Protein AF-A0A4R9VC24-F1 (afdb_monomer)

Nearest PDB structures (foldseek):
  3ij3-assembly1_A  TM=8.580E-01  e=9.273E-06  Coxiella burnetii

pLDDT: mean 90.78, std 5.06, range [70.12, 96.0]

Radius of gyration: 14.11 Å; Cα contacts (8 Å, |Δi|>4): 140; chains: 1; bounding box: 33×27×43 Å

Secondary structure (DSSP, 8-state):
-GGGT----TT-EEEEE-GGG-EEEEEE--TTT--GGGGGGHHHHSPSEEE--SS--SSHHHHHHHHHHHH----TT---PPP-EEEPPPTT---

Structure (mmCIF, N/CA/C/O backbone):
data_AF-A0A4R9VC24-F1
#
_entry.id   AF-A0A4R9VC24-F1
#
loop_
_atom_site.group_PDB
_atom_site.id
_atom_site.type_symbol
_atom_site.label_atom_id
_atom_site.label_alt_id
_atom_site.label_comp_id
_atom_site.label_asym_id
_atom_site.label_entity_id
_atom_site.label_seq_id
_atom_site.pdbx_PDB_ins_code
_atom_site.Cartn_x
_atom_site.Cartn_y
_atom_site.Cartn_z
_atom_site.occupancy
_atom_site.B_iso_or_equiv
_atom_site.auth_seq_id
_atom_site.auth_comp_id
_atom_site.auth_asym_id
_atom_site.auth_atom_id
_atom_site.pdbx_PDB_model_num
ATOM 1 N N . ALA A 1 1 ? -5.493 5.095 -16.413 1.00 78.19 1 ALA A N 1
ATOM 2 C CA . ALA A 1 1 ? -4.662 6.116 -15.731 1.00 78.19 1 ALA A CA 1
ATOM 3 C C . ALA A 1 1 ? -5.020 7.555 -16.133 1.00 78.19 1 ALA A C 1
ATOM 5 O O . ALA A 1 1 ? -5.545 8.276 -15.294 1.00 78.19 1 ALA A O 1
ATOM 6 N N . ARG A 1 2 ? -4.812 7.978 -17.395 1.00 85.50 2 ARG A N 1
ATOM 7 C CA . ARG A 1 2 ? -4.979 9.388 -17.831 1.00 85.50 2 ARG A CA 1
ATOM 8 C C . ARG A 1 2 ? -6.354 10.009 -17.545 1.00 85.50 2 ARG A C 1
ATOM 10 O O . ARG A 1 2 ? -6.406 11.133 -17.069 1.00 85.50 2 ARG A O 1
ATOM 17 N N . ALA A 1 3 ? -7.444 9.265 -17.756 1.00 90.06 3 ALA A N 1
ATOM 18 C CA . ALA A 1 3 ? -8.808 9.740 -17.485 1.00 90.06 3 ALA A CA 1
ATOM 19 C C . ALA A 1 3 ? -9.064 10.106 -16.006 1.00 90.06 3 ALA A C 1
ATOM 21 O O . ALA A 1 3 ? -9.952 10.898 -15.724 1.00 90.06 3 ALA A O 1
ATOM 22 N N . ASN A 1 4 ? -8.264 9.567 -15.077 1.00 88.75 4 ASN A N 1
ATOM 23 C CA . ASN A 1 4 ? -8.333 9.858 -13.640 1.00 88.75 4 ASN A CA 1
ATOM 24 C C . ASN A 1 4 ? -7.210 10.812 -13.178 1.00 88.75 4 ASN A C 1
ATOM 26 O O . ASN A 1 4 ? -6.934 10.919 -11.982 1.00 88.75 4 ASN A O 1
ATOM 30 N N . GLY A 1 5 ? -6.498 11.452 -14.118 1.00 91.25 5 GLY A N 1
ATOM 31 C CA . GLY A 1 5 ? -5.402 12.378 -13.818 1.00 91.25 5 GLY A CA 1
ATOM 32 C C . GLY A 1 5 ? -4.245 11.742 -13.043 1.00 91.25 5 GLY A C 1
ATOM 33 O O . GLY A 1 5 ? -3.575 12.429 -12.280 1.00 91.25 5 GLY A O 1
ATOM 34 N N . PHE A 1 6 ? -4.049 10.426 -13.157 1.00 93.88 6 PHE A N 1
ATOM 35 C CA . PHE A 1 6 ? -2.976 9.718 -12.459 1.00 93.88 6 PHE A CA 1
ATOM 36 C C . PHE A 1 6 ? -1.676 9.796 -13.260 1.00 93.88 6 PHE A C 1
ATOM 38 O O . PHE A 1 6 ? -1.596 9.237 -14.357 1.00 93.88 6 PHE A O 1
ATOM 45 N N . SER A 1 7 ? -0.688 10.495 -12.701 1.00 92.75 7 SER A N 1
ATOM 46 C CA . SER A 1 7 ? 0.633 10.745 -13.291 1.00 92.75 7 SER A CA 1
ATOM 47 C C . SER A 1 7 ? 1.713 9.761 -12.832 1.00 92.75 7 SER A C 1
ATOM 49 O O . SER A 1 7 ? 2.782 9.736 -13.427 1.00 92.75 7 SER A O 1
ATOM 51 N N . GLY A 1 8 ? 1.443 8.953 -11.800 1.00 91.56 8 GLY A N 1
ATOM 52 C CA . GLY A 1 8 ? 2.467 8.144 -11.129 1.00 91.56 8 GLY A CA 1
ATOM 53 C C . GLY A 1 8 ? 3.210 8.885 -10.013 1.00 91.56 8 GLY A C 1
ATOM 54 O O . GLY A 1 8 ? 4.217 8.374 -9.529 1.00 91.56 8 GLY A O 1
ATOM 55 N N . GLU A 1 9 ? 2.707 10.053 -9.595 1.00 93.19 9 GLU A N 1
ATOM 56 C CA . GLU A 1 9 ? 3.254 10.821 -8.470 1.00 93.19 9 GLU A CA 1
ATOM 57 C C . GLU A 1 9 ? 3.402 9.970 -7.200 1.00 93.19 9 GLU A C 1
ATOM 59 O O . GLU A 1 9 ? 2.526 9.164 -6.867 1.00 93.19 9 GLU A O 1
ATOM 64 N N . ALA A 1 10 ? 4.527 10.149 -6.510 1.00 92.69 10 ALA A N 1
ATOM 65 C CA . ALA A 1 10 ? 4.915 9.329 -5.376 1.00 92.69 10 ALA A CA 1
ATOM 66 C C . ALA A 1 10 ? 3.840 9.287 -4.280 1.00 92.69 10 ALA A C 1
ATOM 68 O O . ALA A 1 10 ? 3.262 10.305 -3.894 1.00 92.69 10 ALA A O 1
ATOM 69 N N . GLY A 1 11 ? 3.544 8.087 -3.782 1.00 91.69 11 GLY A N 1
ATOM 70 C CA . GLY A 1 11 ? 2.614 7.880 -2.672 1.00 91.69 11 GLY A CA 1
ATOM 71 C C . GLY A 1 11 ? 1.136 7.924 -3.062 1.00 91.69 11 GLY A C 1
ATOM 72 O O . GLY A 1 11 ? 0.276 7.549 -2.258 1.00 91.69 11 GLY A O 1
ATOM 73 N N . ARG A 1 12 ? 0.795 8.331 -4.292 1.00 93.88 12 ARG A N 1
ATOM 74 C CA . ARG A 1 12 ? -0.601 8.351 -4.731 1.00 93.88 12 ARG A CA 1
ATOM 75 C C . ARG A 1 12 ? -1.084 6.961 -5.100 1.00 93.88 12 ARG A C 1
ATOM 77 O O . ARG A 1 12 ? -0.431 6.211 -5.816 1.00 93.88 12 ARG A O 1
ATOM 84 N N . THR A 1 13 ? -2.298 6.651 -4.662 1.00 95.00 13 THR A N 1
ATOM 85 C CA . THR A 1 13 ? -3.002 5.413 -5.003 1.00 95.00 13 THR A CA 1
ATOM 86 C C . THR A 1 13 ? -4.225 5.725 -5.859 1.00 95.00 13 THR A C 1
ATOM 88 O O . THR A 1 13 ? -4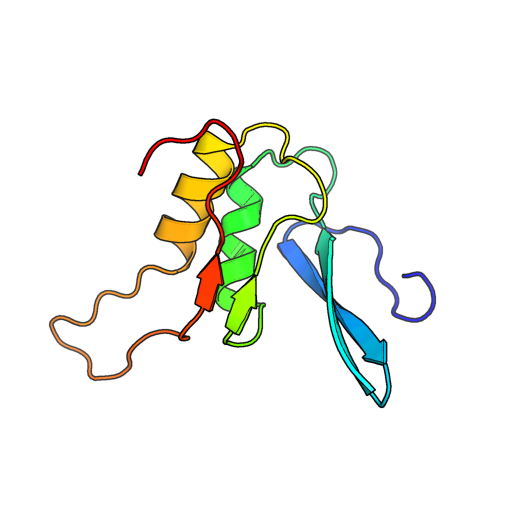.954 6.677 -5.581 1.00 95.00 13 THR A O 1
ATOM 91 N N . LEU A 1 14 ? -4.462 4.923 -6.894 1.00 95.44 14 LEU A N 1
ATOM 92 C CA . LEU A 1 14 ? -5.659 4.975 -7.730 1.00 95.44 14 LEU A CA 1
ATOM 93 C C . LEU A 1 14 ? -6.328 3.600 -7.729 1.00 95.44 14 LEU A C 1
ATOM 95 O O . LEU A 1 14 ? -5.764 2.648 -8.258 1.00 95.44 14 LEU A O 1
ATOM 99 N N . ALA A 1 15 ? -7.542 3.511 -7.187 1.00 93.81 15 ALA A N 1
ATOM 100 C CA . ALA A 1 15 ? -8.356 2.303 -7.275 1.00 93.81 15 ALA A CA 1
ATOM 101 C C . ALA A 1 15 ? -8.722 1.992 -8.737 1.00 93.81 15 ALA A C 1
ATOM 103 O O . ALA A 1 15 ? -9.082 2.887 -9.507 1.00 93.81 15 ALA A O 1
ATOM 104 N N . VAL A 1 16 ? -8.635 0.717 -9.106 1.00 93.25 16 VAL A N 1
ATOM 105 C CA . VAL A 1 16 ? -8.965 0.207 -10.437 1.00 93.25 16 VAL A CA 1
ATOM 106 C C . VAL A 1 16 ? -10.231 -0.644 -10.322 1.00 93.25 16 VAL A C 1
ATOM 108 O O . VAL A 1 16 ? -10.238 -1.605 -9.548 1.00 93.25 16 VAL A O 1
ATOM 111 N N . PRO A 1 17 ? -11.309 -0.312 -11.052 1.00 92.19 17 PRO A N 1
ATOM 112 C CA . PRO A 1 17 ? -12.513 -1.130 -11.052 1.00 92.19 17 PRO A CA 1
ATOM 113 C C . PRO A 1 17 ? -12.249 -2.466 -11.757 1.00 92.19 17 PRO A C 1
ATOM 115 O O . 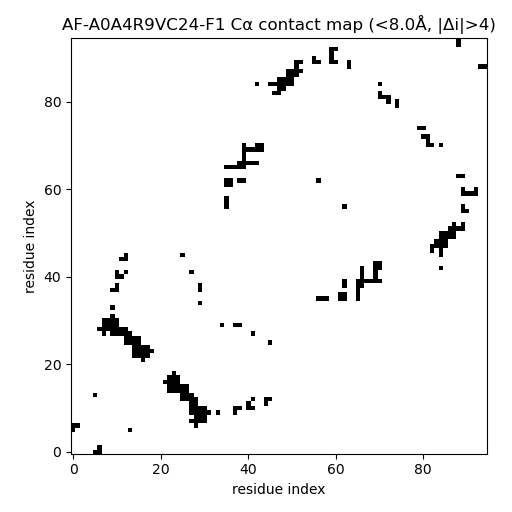PRO A 1 17 ? -11.579 -2.517 -12.788 1.00 92.19 17 PRO A O 1
ATOM 118 N N . GLY A 1 18 ? -12.779 -3.535 -11.180 1.00 91.06 18 GLY A N 1
ATOM 119 C CA . GLY A 1 18 ? -12.871 -4.868 -11.757 1.00 91.06 18 GLY A CA 1
ATOM 120 C C . GLY A 1 18 ? -14.259 -5.122 -12.345 1.00 91.06 18 GLY A C 1
ATOM 121 O O . GLY A 1 18 ? -15.016 -4.194 -12.647 1.00 91.06 18 GLY A O 1
ATOM 122 N N . GLU A 1 19 ? -14.601 -6.397 -12.504 1.00 91.94 19 GLU A N 1
ATOM 123 C CA . GLU A 1 19 ? -15.901 -6.802 -13.038 1.00 91.94 19 GLU A CA 1
ATOM 124 C C . GLU A 1 19 ? -17.057 -6.315 -12.155 1.00 91.94 19 GLU A C 1
ATOM 126 O O . GLU A 1 19 ? -16.957 -6.253 -10.928 1.00 91.94 19 GLU A O 1
ATOM 131 N N . ASN A 1 20 ? -18.174 -5.954 -12.792 1.00 87.06 20 ASN A N 1
ATOM 132 C CA . ASN A 1 20 ? -19.410 -5.527 -12.126 1.00 87.06 20 ASN A CA 1
ATOM 133 C C . ASN A 1 20 ? -19.246 -4.342 -11.150 1.00 87.06 20 ASN A C 1
ATOM 135 O O . ASN A 1 20 ? -20.059 -4.166 -10.245 1.00 87.06 20 ASN A O 1
ATOM 139 N N . GLY A 1 21 ? -18.206 -3.519 -11.326 1.00 84.12 21 GLY A N 1
ATOM 140 C CA . GLY A 1 21 ? -17.934 -2.365 -10.464 1.00 84.12 21 GLY A CA 1
ATOM 141 C C . GLY A 1 21 ? -17.285 -2.714 -9.122 1.00 84.12 21 GLY A C 1
ATOM 142 O O . GLY A 1 21 ? -17.132 -1.827 -8.283 1.00 84.12 21 GLY A O 1
ATOM 143 N N . ALA A 1 22 ? -16.881 -3.972 -8.915 1.00 90.00 22 ALA A N 1
ATOM 144 C CA . ALA A 1 22 ? -16.072 -4.363 -7.767 1.00 90.00 22 ALA A CA 1
ATOM 145 C C . ALA A 1 22 ? -14.668 -3.738 -7.839 1.00 90.00 22 ALA A C 1
ATOM 147 O O . ALA A 1 22 ? -14.237 -3.250 -8.883 1.00 90.00 22 ALA A O 1
ATOM 148 N N . LEU A 1 23 ? -13.924 -3.759 -6.734 1.00 91.69 23 LEU A N 1
ATOM 149 C CA . LEU A 1 23 ? -12.519 -3.356 -6.740 1.00 91.69 23 LEU A CA 1
ATOM 150 C C . LEU A 1 23 ? -11.681 -4.456 -7.405 1.00 91.69 23 LEU A C 1
ATOM 152 O O . LEU A 1 23 ? -11.629 -5.573 -6.905 1.00 91.69 23 LEU A O 1
ATOM 156 N N . GLY A 1 24 ? -11.043 -4.138 -8.531 1.00 93.81 24 GLY A N 1
ATOM 157 C CA . GLY A 1 24 ? -10.175 -5.064 -9.268 1.00 93.81 24 GLY A CA 1
ATOM 158 C C . GLY A 1 24 ? -8.695 -4.928 -8.913 1.00 93.81 24 GLY A C 1
ATOM 159 O O . GLY A 1 24 ? -7.907 -5.820 -9.204 1.00 93.81 24 GLY A O 1
ATOM 160 N N . GLY A 1 25 ? -8.303 -3.813 -8.293 1.00 95.19 25 GLY A N 1
ATOM 161 C CA . GLY A 1 25 ? -6.937 -3.579 -7.840 1.00 95.19 25 GLY A CA 1
ATOM 162 C C . GLY A 1 25 ? -6.659 -2.104 -7.575 1.00 95.19 25 GLY A C 1
ATOM 163 O O . GLY A 1 25 ? -7.575 -1.288 -7.452 1.00 95.19 25 GLY A O 1
ATOM 164 N N . ALA A 1 26 ? -5.381 -1.745 -7.506 1.00 96.00 26 ALA A N 1
ATOM 165 C CA . ALA A 1 26 ? -4.945 -0.366 -7.355 1.00 96.00 26 ALA A CA 1
ATOM 166 C C . ALA A 1 26 ? -3.632 -0.126 -8.107 1.00 96.00 26 ALA A C 1
ATOM 168 O O . ALA A 1 26 ? -2.748 -0.977 -8.130 1.00 96.00 26 ALA A O 1
ATOM 169 N N . MET A 1 27 ? -3.501 1.055 -8.707 1.00 94.81 27 MET A N 1
ATOM 170 C CA . MET A 1 27 ? -2.220 1.577 -9.172 1.00 94.81 27 MET A CA 1
ATOM 171 C C . MET A 1 27 ? -1.590 2.407 -8.059 1.00 94.81 27 MET A C 1
ATOM 173 O O . MET A 1 27 ? -2.291 3.153 -7.371 1.00 94.81 27 MET A O 1
ATOM 177 N N . PHE A 1 28 ? -0.272 2.322 -7.925 1.00 94.12 28 PHE A N 1
ATOM 178 C CA . PHE A 1 28 ? 0.489 3.085 -6.947 1.00 94.12 28 PHE A CA 1
ATOM 179 C C . PHE A 1 28 ? 1.614 3.857 -7.629 1.00 94.12 28 PHE A C 1
ATOM 181 O O . PHE A 1 28 ? 2.311 3.316 -8.485 1.00 94.12 28 PHE A O 1
ATOM 188 N N . GLY A 1 29 ? 1.742 5.138 -7.300 1.00 93.88 29 GLY A N 1
ATOM 189 C CA . GLY A 1 29 ? 2.770 6.005 -7.852 1.00 93.88 29 GLY A CA 1
ATOM 190 C C . GLY A 1 29 ? 4.058 5.888 -7.050 1.00 93.88 29 GLY A C 1
ATOM 191 O O . GLY A 1 29 ? 4.062 6.112 -5.841 1.00 93.88 29 GLY A O 1
ATOM 192 N N . LEU A 1 30 ? 5.145 5.527 -7.728 1.00 90.75 30 LEU A N 1
ATOM 193 C CA . LEU A 1 30 ? 6.483 5.415 -7.139 1.00 90.75 30 LEU A CA 1
ATOM 194 C C . LEU A 1 30 ? 7.309 6.702 -7.301 1.00 90.75 30 LEU A C 1
ATOM 196 O O . LEU A 1 30 ? 8.402 6.795 -6.746 1.00 90.75 30 LEU A O 1
ATOM 200 N N . GLY A 1 31 ? 6.803 7.681 -8.062 1.00 89.12 31 GLY A N 1
ATOM 201 C CA . GLY A 1 31 ? 7.564 8.862 -8.457 1.00 89.12 31 GLY A CA 1
ATOM 202 C C . GLY A 1 31 ? 8.823 8.516 -9.254 1.00 89.12 31 GLY A C 1
ATOM 203 O O . GLY A 1 31 ? 8.948 7.431 -9.827 1.00 89.1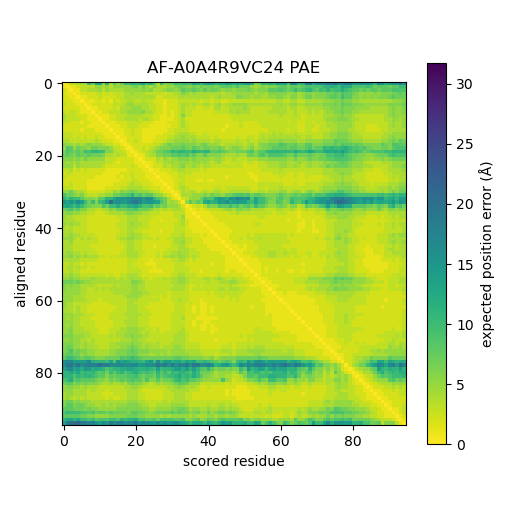2 31 GLY A O 1
ATOM 204 N N . ASP A 1 32 ? 9.775 9.444 -9.253 1.00 84.62 32 ASP A N 1
ATOM 205 C CA . ASP A 1 32 ? 11.041 9.322 -9.975 1.00 84.62 32 ASP A CA 1
ATOM 206 C C . ASP A 1 32 ? 12.114 8.646 -9.104 1.00 84.62 32 ASP A C 1
ATOM 208 O O . ASP A 1 32 ? 13.161 9.217 -8.806 1.00 84.62 32 ASP A O 1
ATOM 212 N N . GLY A 1 33 ? 11.844 7.408 -8.678 1.00 73.62 33 GLY A N 1
ATOM 213 C CA . GLY A 1 33 ? 12.832 6.574 -7.988 1.00 73.62 33 GLY A CA 1
ATOM 214 C C . GLY A 1 33 ? 12.915 6.766 -6.473 1.00 73.62 33 GLY A C 1
ATOM 215 O O . GLY A 1 33 ? 13.983 6.565 -5.904 1.00 73.62 33 GLY A O 1
ATOM 216 N N . GLU A 1 34 ? 11.805 7.080 -5.794 1.00 71.25 34 GLU A N 1
ATOM 217 C CA . GLU A 1 34 ? 11.763 7.231 -4.323 1.00 71.25 34 GLU A CA 1
ATOM 218 C C . GLU A 1 34 ? 12.009 5.921 -3.523 1.00 71.25 34 GLU A C 1
ATOM 220 O O . GLU A 1 34 ? 11.890 5.898 -2.297 1.00 71.25 34 GLU A O 1
ATOM 225 N N . GLY A 1 35 ? 12.408 4.829 -4.191 1.00 81.38 35 GLY A N 1
ATOM 226 C CA . GLY A 1 35 ? 12.763 3.544 -3.574 1.00 8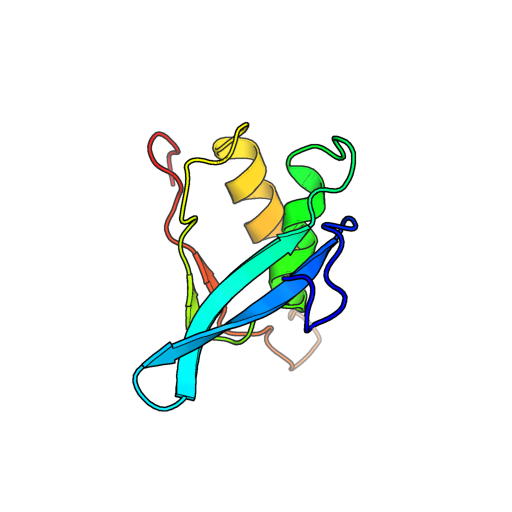1.38 35 GLY A CA 1
ATOM 227 C C . GLY A 1 35 ? 11.570 2.815 -2.949 1.00 81.38 35 GLY A C 1
ATOM 228 O O . GLY A 1 35 ? 10.432 3.270 -3.015 1.00 81.38 35 GLY A O 1
ATOM 229 N N . ALA A 1 36 ? 11.790 1.658 -2.320 1.00 87.62 36 ALA A N 1
ATOM 230 C CA . ALA A 1 36 ? 10.688 0.882 -1.735 1.00 87.62 36 ALA A CA 1
ATOM 231 C C . ALA A 1 36 ? 10.008 1.546 -0.513 1.00 87.62 36 ALA A C 1
ATOM 233 O O . ALA A 1 36 ? 8.916 1.131 -0.126 1.00 87.62 36 ALA A O 1
ATOM 234 N N . LEU A 1 37 ? 10.591 2.603 0.072 1.00 90.88 37 LEU A N 1
ATOM 235 C CA . LEU A 1 37 ? 10.059 3.268 1.272 1.00 90.88 37 LEU A CA 1
ATOM 236 C C . LEU A 1 37 ? 8.728 3.999 1.039 1.00 90.88 37 LEU A C 1
ATOM 238 O O . LEU A 1 37 ? 7.912 4.114 1.958 1.00 90.88 37 LEU A O 1
ATOM 242 N N . VAL A 1 38 ? 8.461 4.464 -0.186 1.00 93.19 38 VAL A N 1
ATOM 243 C CA . VAL A 1 38 ? 7.184 5.122 -0.501 1.00 93.19 38 VAL A CA 1
ATOM 244 C C . VAL A 1 38 ? 5.995 4.158 -0.365 1.00 93.19 38 VAL A C 1
ATOM 246 O O . VAL A 1 38 ? 4.884 4.587 -0.053 1.00 93.19 38 VAL A O 1
ATOM 249 N N . LEU A 1 39 ? 6.223 2.841 -0.483 1.00 93.56 39 LEU A N 1
ATOM 250 C CA . LEU A 1 39 ? 5.186 1.807 -0.360 1.00 93.56 39 LEU A CA 1
ATOM 251 C C . LEU A 1 39 ? 4.486 1.818 1.002 1.00 93.56 39 LEU A C 1
ATOM 253 O O . LEU A 1 39 ? 3.342 1.385 1.095 1.00 93.56 39 LEU A O 1
ATOM 257 N N . GLY A 1 40 ? 5.100 2.384 2.044 1.00 93.00 40 GLY A N 1
ATOM 258 C CA . GLY A 1 40 ? 4.462 2.548 3.351 1.00 93.00 40 GLY A CA 1
ATOM 259 C C . GLY A 1 40 ? 3.195 3.404 3.304 1.00 93.00 40 GLY A C 1
ATOM 260 O O . GLY A 1 40 ? 2.346 3.281 4.180 1.00 93.00 40 GLY A O 1
ATOM 261 N N . ALA A 1 41 ? 3.017 4.240 2.275 1.00 93.81 41 ALA A N 1
ATOM 262 C CA . ALA A 1 41 ? 1.782 4.995 2.076 1.00 93.81 41 ALA A CA 1
ATOM 263 C C . ALA A 1 41 ? 0.580 4.097 1.729 1.00 93.81 41 ALA A C 1
ATOM 265 O O . ALA A 1 41 ? -0.551 4.450 2.079 1.00 93.81 41 ALA A O 1
ATOM 266 N N . LEU A 1 42 ? 0.810 2.924 1.117 1.00 94.06 42 LEU A N 1
ATOM 267 C CA . LEU A 1 42 ? -0.245 1.968 0.754 1.00 94.06 42 LEU A CA 1
ATOM 268 C C . LEU A 1 42 ? -1.075 1.536 1.962 1.00 94.06 42 LEU A C 1
ATOM 270 O O . LEU A 1 42 ? -2.284 1.345 1.837 1.00 94.06 42 LEU A O 1
ATOM 274 N N . SER A 1 43 ? -0.457 1.449 3.143 1.00 91.50 43 SER A N 1
ATOM 275 C CA . SER A 1 43 ? -1.152 1.057 4.372 1.00 91.50 43 SER A CA 1
ATOM 276 C C . SER A 1 43 ? -2.289 2.008 4.764 1.00 91.50 43 SER A C 1
ATOM 278 O O . SER A 1 43 ? -3.246 1.620 5.436 1.00 91.50 43 SER A O 1
ATOM 280 N N . LYS A 1 44 ? -2.186 3.275 4.352 1.00 89.56 44 LYS A N 1
ATOM 281 C CA . LYS A 1 44 ? -3.136 4.339 4.684 1.00 89.56 44 LYS A CA 1
ATOM 282 C C . LYS A 1 44 ? -4.155 4.532 3.570 1.00 89.56 44 LYS A C 1
ATOM 284 O O . LYS A 1 44 ? -5.330 4.792 3.854 1.00 89.56 44 LYS A O 1
ATOM 289 N N . THR A 1 45 ? -3.721 4.409 2.318 1.00 92.94 45 THR A N 1
ATOM 290 C CA . THR A 1 45 ? -4.525 4.733 1.135 1.00 92.94 45 THR A CA 1
ATOM 291 C C . THR A 1 45 ? -5.394 3.578 0.661 1.00 92.94 45 THR A C 1
ATOM 293 O O . THR A 1 45 ? -6.495 3.831 0.171 1.00 92.94 45 THR A O 1
ATOM 296 N N . LEU A 1 46 ? -4.959 2.327 0.830 1.00 94.88 46 LEU A N 1
ATOM 297 C CA . LEU A 1 46 ? -5.746 1.188 0.377 1.00 94.88 46 LEU A CA 1
ATO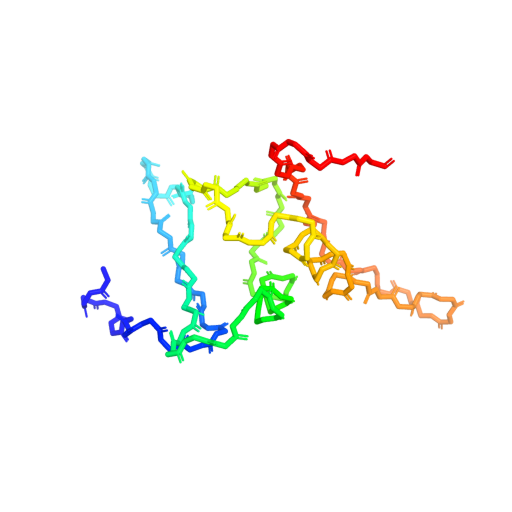M 298 C C . LEU A 1 46 ? -6.998 0.966 1.244 1.00 94.88 46 LEU A C 1
ATOM 300 O O . LEU A 1 46 ? -7.005 1.253 2.453 1.00 94.88 46 LEU A O 1
ATOM 304 N N . PRO A 1 47 ? -8.089 0.479 0.631 1.00 93.06 47 PRO A N 1
ATOM 305 C CA . PRO A 1 47 ? -9.202 -0.126 1.351 1.00 93.06 47 PRO A CA 1
ATOM 306 C C . PRO A 1 47 ? -8.767 -1.374 2.121 1.00 93.06 47 PRO A C 1
ATOM 308 O O . PRO A 1 47 ? -7.797 -2.034 1.754 1.00 93.06 47 PRO A O 1
ATOM 311 N N . GLU A 1 48 ? -9.523 -1.707 3.165 1.00 93.88 48 GLU A N 1
ATOM 312 C CA . GLU A 1 48 ? -9.384 -2.984 3.872 1.00 93.88 48 GLU A CA 1
ATOM 313 C C . GLU A 1 48 ? -9.521 -4.171 2.914 1.00 93.88 48 GLU A C 1
ATOM 315 O O . GLU A 1 48 ? -10.245 -4.094 1.918 1.00 93.88 48 GLU A O 1
ATOM 320 N N . GLY A 1 49 ? -8.829 -5.264 3.229 1.00 94.50 49 GLY A N 1
ATOM 321 C CA . GLY A 1 49 ? -8.824 -6.472 2.415 1.00 94.50 49 GLY A CA 1
ATOM 322 C C . GLY A 1 49 ? -7.442 -7.089 2.250 1.00 94.50 49 GLY A C 1
ATOM 323 O O . GLY A 1 49 ? -6.470 -6.685 2.896 1.00 94.50 49 GLY A O 1
ATOM 324 N N . ASP A 1 50 ? -7.397 -8.073 1.359 1.00 95.69 50 ASP A N 1
ATOM 325 C CA . ASP A 1 50 ? -6.211 -8.854 1.034 1.00 95.69 50 ASP A CA 1
ATOM 326 C C . ASP A 1 50 ? -5.627 -8.380 -0.288 1.00 95.69 50 ASP A C 1
ATOM 328 O O . ASP A 1 50 ? -6.323 -8.319 -1.303 1.00 95.69 50 ASP A O 1
ATOM 332 N N . TRP A 1 51 ? -4.345 -8.042 -0.264 1.00 95.88 51 TRP A N 1
ATOM 333 C CA . TRP A 1 51 ? -3.634 -7.462 -1.391 1.00 95.88 51 TRP A CA 1
ATOM 334 C C . TRP A 1 51 ? -2.390 -8.276 -1.728 1.00 95.88 51 TRP A C 1
ATOM 336 O O . TRP A 1 51 ? -1.778 -8.901 -0.869 1.00 95.88 51 TRP A O 1
ATOM 346 N N . HIS A 1 52 ? -1.981 -8.225 -2.987 1.00 95.25 52 HIS A N 1
ATOM 347 C CA . HIS A 1 52 ? -0.691 -8.726 -3.443 1.00 95.25 52 HIS A CA 1
ATOM 348 C C . HIS A 1 52 ? -0.100 -7.726 -4.435 1.00 95.25 52 HIS A C 1
ATOM 350 O O . HIS A 1 52 ? -0.810 -6.895 -5.012 1.00 95.25 52 HIS A O 1
ATOM 356 N N . PHE A 1 53 ? 1.208 -7.805 -4.658 1.00 93.81 53 PHE A N 1
ATOM 357 C CA . PHE A 1 53 ? 1.839 -7.045 -5.727 1.00 93.81 53 PHE A CA 1
ATOM 358 C C . PHE A 1 53 ? 1.596 -7.734 -7.070 1.00 93.81 53 PHE A C 1
ATOM 360 O O . PHE A 1 53 ? 1.968 -8.889 -7.250 1.00 93.81 53 PHE A O 1
ATOM 367 N N . ALA A 1 54 ? 1.012 -7.018 -8.033 1.00 93.69 54 ALA A N 1
ATOM 368 C CA . ALA A 1 54 ? 0.776 -7.553 -9.379 1.00 93.69 54 ALA A CA 1
ATOM 369 C C . ALA A 1 54 ? 2.080 -7.891 -10.137 1.00 93.69 54 ALA A C 1
ATOM 371 O O . ALA A 1 54 ? 2.075 -8.686 -11.072 1.00 93.69 54 ALA A O 1
ATOM 372 N N . SER A 1 55 ? 3.199 -7.283 -9.738 1.00 90.12 55 SER A N 1
ATOM 373 C CA . SER A 1 55 ? 4.548 -7.567 -10.226 1.00 90.12 55 SER A CA 1
ATOM 374 C C . SER A 1 55 ? 5.521 -7.570 -9.056 1.00 90.12 55 SER A C 1
ATOM 376 O O . SER A 1 55 ? 5.342 -6.783 -8.126 1.00 90.12 55 SER A O 1
ATOM 378 N N . ALA A 1 56 ? 6.576 -8.383 -9.123 1.00 89.69 56 ALA A N 1
ATOM 379 C CA . ALA A 1 56 ? 7.592 -8.412 -8.076 1.00 89.69 56 ALA A CA 1
ATOM 380 C C . ALA A 1 56 ? 8.164 -6.996 -7.828 1.00 89.69 56 ALA A C 1
ATOM 382 O O . ALA A 1 56 ? 8.617 -6.354 -8.782 1.00 89.69 56 ALA A O 1
ATOM 383 N N . PRO A 1 57 ? 8.121 -6.480 -6.585 1.00 90.38 57 PRO A N 1
ATOM 384 C CA . PRO A 1 57 ? 8.775 -5.219 -6.248 1.00 90.38 57 PRO A CA 1
ATOM 385 C C . PRO A 1 57 ? 10.295 -5.342 -6.420 1.00 90.38 57 PRO A C 1
ATOM 387 O O . PRO A 1 57 ? 10.860 -6.417 -6.231 1.00 90.38 57 PRO A O 1
ATOM 390 N N . ALA A 1 58 ? 10.960 -4.232 -6.754 1.00 89.56 58 ALA A N 1
ATOM 391 C CA . ALA A 1 58 ? 12.407 -4.213 -6.986 1.00 89.56 58 ALA A CA 1
ATOM 392 C C . ALA A 1 58 ? 13.220 -4.628 -5.745 1.00 89.56 58 ALA A C 1
ATOM 394 O O . ALA A 1 58 ? 14.239 -5.300 -5.871 1.00 89.56 58 ALA A O 1
ATOM 395 N N . GLU A 1 59 ? 12.742 -4.256 -4.556 1.00 92.31 59 GLU A N 1
ATOM 396 C CA . GLU A 1 59 ? 13.343 -4.595 -3.263 1.00 92.31 59 GLU A CA 1
ATOM 397 C C . GLU A 1 59 ? 12.281 -5.292 -2.392 1.00 92.31 59 GLU A C 1
ATOM 399 O O . GLU A 1 59 ? 11.588 -4.631 -1.613 1.00 92.31 59 GLU A O 1
ATOM 404 N N . PRO A 1 60 ? 12.067 -6.610 -2.554 1.00 93.25 60 PRO A N 1
ATOM 405 C CA . PRO A 1 60 ? 10.917 -7.304 -1.972 1.00 93.25 60 PRO A CA 1
ATOM 406 C C . PRO A 1 60 ? 10.921 -7.340 -0.442 1.00 93.25 60 PRO A C 1
ATOM 408 O O . PRO A 1 60 ? 9.879 -7.101 0.170 1.00 93.25 60 PRO A O 1
ATOM 411 N N . GLU A 1 61 ? 12.082 -7.545 0.179 1.00 94.19 61 GLU A N 1
ATOM 412 C CA . GLU A 1 61 ? 12.222 -7.490 1.640 1.00 94.19 61 GLU A CA 1
ATOM 413 C C . GLU A 1 61 ? 11.897 -6.091 2.178 1.00 94.19 61 GLU A C 1
ATOM 415 O O . GLU A 1 61 ? 11.095 -5.935 3.102 1.00 94.19 61 GLU A O 1
ATOM 420 N N . LEU A 1 62 ? 12.464 -5.051 1.557 1.00 94.25 62 LEU A N 1
ATOM 421 C CA . LEU A 1 62 ? 12.239 -3.672 1.982 1.00 94.25 62 LEU A CA 1
ATOM 422 C C . LEU A 1 62 ? 10.782 -3.248 1.764 1.00 94.25 62 LEU A C 1
ATOM 424 O O . LEU A 1 62 ? 10.221 -2.543 2.603 1.00 94.25 62 LEU A O 1
ATOM 428 N N . ALA A 1 63 ? 10.139 -3.710 0.690 1.00 93.62 63 ALA A N 1
ATOM 429 C CA . ALA A 1 63 ? 8.716 -3.499 0.450 1.00 93.62 63 ALA A CA 1
ATOM 430 C C . ALA A 1 63 ? 7.853 -4.107 1.568 1.00 93.62 63 ALA A C 1
ATOM 432 O O . ALA A 1 63 ? 6.967 -3.426 2.091 1.00 93.62 63 ALA A O 1
ATOM 433 N N . ALA A 1 64 ? 8.137 -5.349 1.973 1.00 93.69 64 ALA A N 1
ATOM 434 C CA . ALA A 1 64 ? 7.420 -6.024 3.054 1.00 93.69 64 ALA A CA 1
ATOM 435 C C . ALA A 1 64 ? 7.583 -5.288 4.397 1.00 93.69 64 ALA A C 1
ATOM 437 O O . ALA A 1 64 ? 6.589 -4.970 5.056 1.00 93.69 64 ALA A O 1
ATOM 438 N N . ILE A 1 65 ? 8.821 -4.933 4.762 1.00 94.75 65 ILE A N 1
ATOM 439 C CA . ILE A 1 65 ? 9.127 -4.177 5.988 1.00 94.75 65 ILE A CA 1
ATOM 440 C C . ILE A 1 65 ? 8.398 -2.831 5.985 1.00 94.75 65 ILE A C 1
ATOM 442 O O . ILE A 1 65 ? 7.745 -2.462 6.962 1.00 94.75 65 ILE A O 1
ATOM 446 N N . THR A 1 66 ? 8.478 -2.096 4.878 1.00 94.44 66 THR A N 1
ATOM 447 C CA . THR A 1 66 ? 7.884 -0.761 4.768 1.00 94.44 66 THR A CA 1
ATOM 448 C C . THR A 1 66 ? 6.359 -0.816 4.878 1.00 94.44 66 THR A C 1
ATOM 450 O O . THR A 1 66 ? 5.765 0.031 5.547 1.00 94.44 66 THR A O 1
ATOM 453 N N . LEU A 1 67 ? 5.710 -1.823 4.287 1.00 93.38 67 LEU A N 1
ATOM 454 C CA . LEU A 1 67 ? 4.268 -2.034 4.435 1.00 93.38 67 LEU A CA 1
ATOM 455 C C . LEU A 1 67 ? 3.876 -2.326 5.888 1.00 93.38 67 LEU A C 1
ATOM 457 O O . LEU A 1 67 ? 2.939 -1.708 6.402 1.00 93.38 67 LEU A O 1
ATOM 461 N N . ALA A 1 68 ? 4.610 -3.215 6.564 1.00 92.88 68 ALA A N 1
ATOM 462 C CA . ALA A 1 68 ? 4.364 -3.547 7.965 1.00 92.88 68 ALA A CA 1
ATOM 463 C C . ALA A 1 68 ? 4.513 -2.314 8.874 1.00 92.88 68 ALA A C 1
ATOM 465 O O . ALA A 1 68 ? 3.640 -2.031 9.697 1.00 92.88 68 ALA A O 1
ATOM 466 N N . LEU A 1 69 ? 5.577 -1.529 8.675 1.00 94.06 69 LEU A N 1
ATOM 467 C CA . LEU A 1 69 ? 5.807 -0.278 9.400 1.00 94.06 69 LEU A CA 1
ATOM 468 C C . LEU A 1 69 ? 4.737 0.772 9.090 1.00 94.06 69 LEU A C 1
ATOM 470 O O . LEU A 1 69 ? 4.266 1.462 9.993 1.00 94.06 69 LEU A O 1
ATOM 474 N N . GLY A 1 70 ? 4.318 0.879 7.829 1.00 92.44 70 GLY A N 1
ATOM 475 C CA . GLY A 1 70 ? 3.274 1.805 7.411 1.00 92.44 70 GLY A CA 1
ATOM 476 C C . GLY A 1 70 ? 1.923 1.493 8.054 1.00 92.44 70 GLY A C 1
ATOM 477 O O . GLY A 1 70 ? 1.156 2.417 8.339 1.00 92.44 70 GLY A O 1
ATOM 478 N N . GLY A 1 71 ? 1.594 0.212 8.238 1.00 91.31 71 GLY A N 1
ATOM 479 C CA . GLY A 1 71 ? 0.334 -0.248 8.836 1.00 91.31 71 GLY A CA 1
ATOM 480 C C . GLY A 1 71 ? 0.324 -0.257 10.363 1.00 91.31 71 GLY A C 1
ATOM 481 O O . GLY A 1 71 ? -0.737 -0.419 10.967 1.00 91.31 71 GLY A O 1
ATOM 482 N N . TYR A 1 72 ? 1.480 -0.071 11.002 1.00 92.25 72 TYR A N 1
ATOM 483 C CA . TYR A 1 72 ? 1.594 -0.119 12.451 1.00 92.25 72 TYR A CA 1
ATOM 484 C C . TYR A 1 72 ? 0.818 1.018 13.129 1.00 92.25 72 TYR A C 1
ATOM 486 O O . TYR A 1 72 ? 1.008 2.204 12.854 1.00 92.25 72 TYR A O 1
ATOM 494 N N . VAL A 1 73 ? -0.029 0.645 14.088 1.00 91.25 73 VAL A N 1
ATOM 495 C CA . VAL A 1 73 ? -0.765 1.575 14.948 1.00 91.25 73 VAL A CA 1
ATOM 496 C C . VAL A 1 73 ? -0.507 1.188 16.397 1.00 91.25 73 VAL A C 1
ATOM 498 O O . VAL A 1 73 ? -0.816 0.076 16.820 1.00 91.25 73 VAL A O 1
ATOM 501 N N . PHE A 1 74 ? 0.027 2.119 17.188 1.00 91.19 74 PHE A N 1
ATOM 502 C CA . PHE A 1 74 ? 0.217 1.902 18.618 1.00 91.19 74 PHE A CA 1
ATOM 503 C C . PHE A 1 74 ? -1.114 2.035 19.367 1.00 91.19 74 PHE A C 1
ATOM 505 O O . PHE A 1 74 ? -1.629 3.134 19.569 1.00 91.19 74 PHE A O 1
ATOM 512 N N . THR A 1 75 ? -1.671 0.908 19.805 1.00 92.38 75 THR A N 1
ATOM 513 C CA . THR A 1 75 ? -3.006 0.838 20.423 1.00 92.38 75 THR A CA 1
ATOM 514 C C . THR A 1 75 ? -2.984 0.694 21.947 1.00 92.38 75 THR A C 1
ATOM 516 O O . THR A 1 75 ? -4.040 0.604 22.562 1.00 92.38 75 THR A O 1
ATOM 519 N N . ARG A 1 76 ? -1.815 0.738 22.610 1.00 94.06 76 ARG A N 1
ATOM 520 C CA . ARG A 1 76 ? -1.701 0.483 24.066 1.00 94.06 76 ARG A CA 1
ATOM 521 C C . ARG A 1 76 ? -2.613 1.359 24.935 1.00 94.06 76 ARG A C 1
ATOM 523 O O . ARG A 1 76 ? -3.097 0.895 25.962 1.00 94.06 76 ARG A O 1
ATOM 530 N N . TYR A 1 77 ? -2.834 2.610 24.535 1.00 92.44 77 TYR A N 1
ATOM 531 C CA . TYR A 1 77 ? -3.661 3.573 25.276 1.00 92.44 77 TYR A CA 1
ATOM 532 C C . TYR A 1 77 ? -4.871 4.085 24.470 1.00 92.44 77 TYR A C 1
ATOM 534 O O . TYR A 1 77 ? -5.600 4.953 24.943 1.00 92.44 77 TYR A O 1
ATOM 542 N N . GLY A 1 78 ? -5.101 3.562 23.258 1.00 85.88 78 GLY A N 1
ATOM 543 C CA . GLY A 1 78 ? -6.154 4.012 22.339 1.00 85.88 78 GLY A CA 1
ATOM 544 C C . GLY A 1 78 ? -7.019 2.856 21.831 1.00 85.88 78 GLY A C 1
ATOM 545 O O . GLY A 1 78 ? -6.552 1.734 21.706 1.00 85.88 78 GLY A O 1
ATOM 546 N N . LYS A 1 79 ? -8.296 3.117 21.516 1.00 81.31 79 LYS A N 1
ATOM 547 C CA . LYS A 1 79 ? -9.277 2.071 21.141 1.00 81.31 79 LYS A CA 1
ATOM 548 C C . LYS A 1 79 ? -9.550 1.935 19.637 1.00 81.31 79 LYS A C 1
ATOM 550 O O . LYS A 1 79 ? -10.514 1.281 19.259 1.00 81.31 79 LYS A O 1
ATOM 555 N N . LYS A 1 80 ? -8.763 2.581 18.775 1.00 83.75 80 LYS A N 1
ATOM 556 C CA . LYS A 1 80 ? -8.978 2.544 17.321 1.00 83.75 80 LYS A CA 1
ATOM 557 C C . LYS A 1 80 ? -7.939 1.625 16.678 1.00 83.75 80 LYS A C 1
ATOM 559 O O . LYS A 1 80 ? -6.817 2.086 16.468 1.00 83.75 80 LYS A O 1
ATOM 564 N N . PRO A 1 81 ? -8.264 0.345 16.421 1.00 80.50 81 PRO A N 1
ATOM 565 C CA . PRO A 1 81 ? -7.399 -0.489 15.600 1.00 80.50 81 PRO A CA 1
ATOM 566 C C . PRO A 1 81 ? -7.264 0.129 14.201 1.00 80.50 81 PRO A C 1
ATOM 568 O O . PRO A 1 81 ? -8.151 0.855 13.744 1.00 80.50 81 PRO A O 1
ATOM 571 N N . GLY A 1 82 ? -6.126 -0.119 13.552 1.00 82.19 82 GLY A N 1
ATOM 572 C CA . GLY A 1 82 ? -5.929 0.246 12.151 1.00 82.19 82 GLY A CA 1
ATOM 573 C C . GLY A 1 82 ? -6.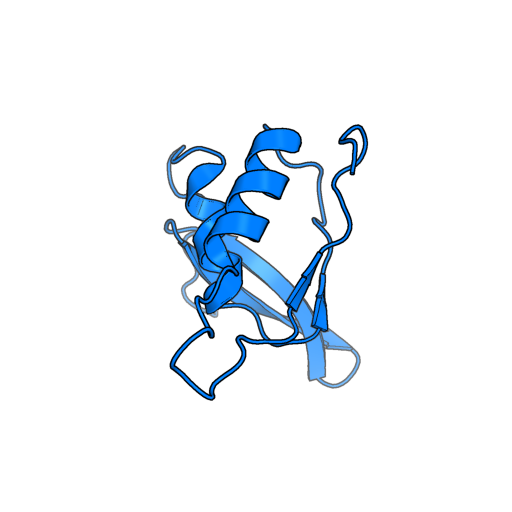851 -0.546 11.221 1.00 82.19 82 GLY A C 1
ATOM 574 O O . GLY A 1 82 ? -7.544 -1.469 11.650 1.00 82.19 82 GLY A O 1
ATOM 575 N N . LYS A 1 83 ? -6.832 -0.181 9.937 1.00 86.44 83 LYS A N 1
ATOM 576 C CA . LYS A 1 83 ? -7.519 -0.923 8.875 1.00 86.44 83 LYS A CA 1
ATOM 577 C C . LYS A 1 83 ? -7.075 -2.388 8.869 1.00 86.44 83 LYS A C 1
ATOM 579 O O . LYS A 1 83 ? -5.879 -2.660 8.985 1.00 86.44 83 LYS A O 1
ATOM 584 N N . ALA A 1 84 ? -8.015 -3.310 8.666 1.00 90.38 84 ALA A N 1
ATOM 585 C CA . ALA A 1 84 ? -7.713 -4.720 8.409 1.00 90.38 84 ALA A CA 1
ATOM 586 C C . ALA A 1 84 ? -7.164 -4.899 6.980 1.00 90.38 84 ALA A C 1
ATOM 588 O O . ALA A 1 84 ? -7.851 -5.363 6.073 1.00 90.38 84 ALA A O 1
ATOM 589 N N . LEU A 1 85 ? -5.924 -4.459 6.775 1.00 93.31 85 LEU A N 1
ATOM 590 C CA . LEU A 1 85 ? -5.208 -4.529 5.509 1.00 93.31 85 LEU A CA 1
ATOM 591 C C . LEU A 1 85 ? -4.126 -5.603 5.605 1.00 93.31 85 LEU A C 1
ATOM 593 O O . LEU A 1 85 ? -3.239 -5.511 6.455 1.00 93.31 85 LEU A O 1
ATOM 597 N N . ARG A 1 86 ? -4.199 -6.613 4.741 1.00 94.00 86 ARG A N 1
ATOM 598 C CA . ARG A 1 86 ? -3.231 -7.711 4.686 1.00 94.00 86 ARG A CA 1
ATOM 599 C C . ARG A 1 86 ? -2.574 -7.749 3.318 1.00 94.00 86 ARG A C 1
ATOM 601 O O . ARG A 1 86 ? -3.214 -7.462 2.310 1.00 94.00 86 ARG A O 1
ATOM 608 N N . PHE A 1 87 ? -1.302 -8.123 3.302 1.00 94.50 87 PHE A N 1
ATOM 609 C CA . PHE A 1 87 ? -0.542 -8.327 2.080 1.00 94.50 87 PHE A CA 1
ATOM 610 C C . PHE A 1 87 ? 0.008 -9.742 2.037 1.00 94.50 87 PHE A C 1
ATOM 612 O O . PHE A 1 87 ? 0.517 -10.242 3.040 1.00 94.50 87 PHE A O 1
ATOM 619 N N . GLU A 1 88 ? -0.078 -10.364 0.868 1.00 95.56 88 GLU A N 1
ATOM 620 C CA . GLU A 1 88 ? 0.734 -11.525 0.548 1.00 95.56 88 GLU A CA 1
ATOM 621 C C . GLU A 1 88 ? 2.212 -11.130 0.593 1.00 95.56 88 GLU A C 1
ATOM 623 O O . GLU A 1 88 ? 2.614 -10.080 0.077 1.00 95.56 88 GLU A O 1
ATOM 628 N N . LEU A 1 89 ? 3.015 -11.971 1.241 1.00 93.62 89 LEU A N 1
ATOM 629 C CA . LEU A 1 89 ? 4.448 -11.761 1.336 1.00 93.62 89 LEU A CA 1
ATOM 630 C C . LEU A 1 89 ? 5.072 -11.889 -0.067 1.00 93.62 89 LEU A C 1
ATOM 632 O O . LEU A 1 89 ? 4.805 -12.880 -0.751 1.00 93.62 89 LEU A O 1
ATOM 636 N N . PRO A 1 90 ? 5.886 -10.919 -0.527 1.00 92.31 90 PRO A N 1
ATOM 637 C CA . PRO A 1 90 ? 6.547 -11.033 -1.821 1.00 92.31 90 PRO A CA 1
ATOM 638 C C . PRO A 1 90 ? 7.386 -12.314 -1.921 1.00 92.31 90 PRO A C 1
ATOM 640 O O . PRO A 1 90 ? 8.038 -12.722 -0.961 1.00 92.31 90 PRO A O 1
ATOM 643 N N . ALA A 1 91 ? 7.397 -12.934 -3.103 1.00 88.50 91 ALA A N 1
ATOM 644 C CA . ALA A 1 91 ? 8.149 -14.163 -3.332 1.00 88.50 91 ALA A CA 1
ATOM 645 C C . ALA A 1 91 ? 9.638 -13.995 -2.977 1.00 88.50 91 ALA A C 1
ATOM 647 O O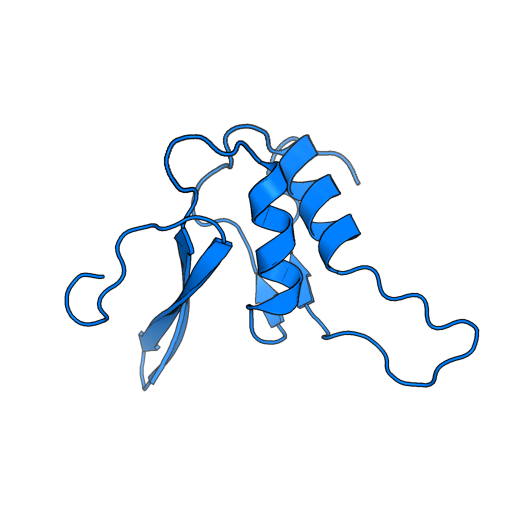 . ALA A 1 91 ? 10.273 -13.019 -3.376 1.00 88.50 91 ALA A O 1
ATOM 648 N N . GLY A 1 92 ? 10.190 -14.978 -2.262 1.00 87.88 92 GLY A N 1
ATOM 649 C CA . GLY A 1 92 ? 11.591 -14.983 -1.828 1.00 87.88 92 GLY A CA 1
ATOM 650 C C . GLY A 1 92 ? 11.868 -14.241 -0.517 1.00 87.88 92 GLY A C 1
ATOM 651 O O . GLY A 1 92 ? 13.014 -14.237 -0.085 1.00 87.88 92 GLY A O 1
ATOM 652 N N . VAL A 1 93 ? 10.852 -13.652 0.118 1.00 91.06 93 VAL A N 1
ATOM 653 C CA . VAL A 1 93 ? 10.953 -13.053 1.457 1.00 91.06 93 VAL A CA 1
ATOM 654 C C . VAL A 1 93 ? 10.501 -14.074 2.503 1.00 91.06 93 VAL A C 1
ATOM 656 O O . VAL A 1 93 ? 9.542 -14.809 2.269 1.00 91.06 93 VAL A O 1
ATOM 659 N N . ASP A 1 94 ? 11.197 -14.122 3.638 1.00 87.06 94 ASP A N 1
ATOM 660 C CA . ASP A 1 94 ? 10.851 -14.964 4.792 1.00 87.06 94 ASP A CA 1
ATOM 661 C C . ASP A 1 94 ? 9.957 -14.208 5.793 1.00 87.06 94 ASP A C 1
ATOM 663 O O . ASP A 1 94 ? 9.981 -12.973 5.842 1.00 87.06 94 ASP A O 1
ATOM 667 N N . ALA A 1 95 ? 9.147 -14.948 6.553 1.00 70.12 95 ALA A N 1
ATOM 668 C CA . ALA A 1 95 ? 8.150 -14.425 7.492 1.00 70.12 95 ALA A CA 1
ATOM 669 C C . ALA A 1 95 ? 8.660 -14.332 8.938 1.00 70.12 95 ALA A C 1
ATOM 671 O O . ALA A 1 95 ? 9.399 -15.235 9.387 1.00 70.12 95 ALA A O 1
#

Solvent-accessible surface area (backbone atoms only — not comparable to full-atom values): 5982 Å² total; per-residue (Å²): 96,71,94,74,72,54,83,42,51,60,54,44,71,43,81,34,75,33,76,98,76,39,85,58,51,66,49,72,15,56,45,97,72,63,59,47,63,46,48,18,41,49,51,72,71,52,73,67,45,83,42,69,73,97,57,88,60,97,47,40,59,53,35,53,52,25,32,54,61,41,47,62,66,89,47,92,91,49,91,71,78,64,76,68,61,47,69,59,78,48,87,94,54,87,136

Sequence (95 aa):
ARANGFSGEAGRTLAVPGENGALGGAMFGLGDGEGALVLGALSKTLPEGDWHFASAPAEPELAAITLALGGYVFTRYGKKPGKALRFELPAGVDA

Mean predicted aligned error: 4.23 Å

Foldseek 3Di:
DVVVVDPLPQLDKDFDADPPRHGPAIDHRNDPPVDLLSLLSCLVPDAADEDEDPDAGPDQQSNVVNVVVSNDDDPPPHDDHGGNHHYDRGPPDDD

=== Feature glossary =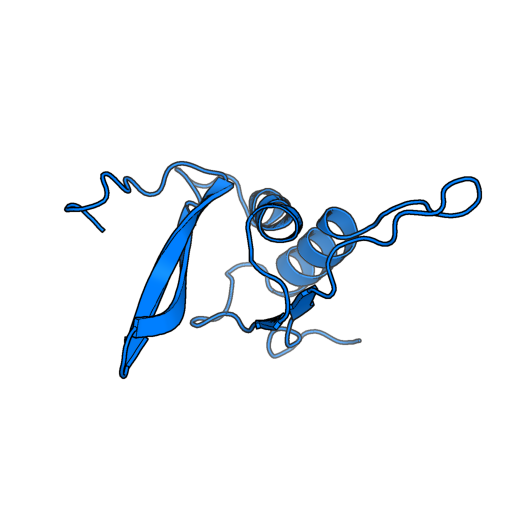==
Key to the feature types in this record:

pLDDT. pLDDT is the predicted lDDT-Cα score: AlphaFold's confidence that the local environment of each residue (all inter-atomic distances within 15 Å) is correctly placed. It is a per-residue number between 0 and 100, with higher meaning more reliable.

Radius of gyration, Cα contacts, bounding box. The geometric summary reports three shape descriptors. Rg (radius of gyration) measures how spread out the Cα atoms are about their centre of mass; compact globular proteins have small Rg, elongated or unfolded ones large. Cα contacts (<8 Å, |i−j|>4) count long-range residue pairs in spatial proximity — high for tightly packed folds, near zero for rods or random coil. The bounding-box extents give the protein's footprint along x, y, z in Å.

Backbone torsions (φ/ψ). Backbone dihedral angles. Every residue except chain termini has a φ (preceding-C → N → Cα → C) and a ψ (N → Cα → C → next-N). They are reported in degrees following the IUPAC sign convention. Secondary structure is essentially a statement about which (φ, ψ) basin each residue occupies.

Contact-map, Ramachandran, and PAE plots. Plot images: a contact map (which residues are close in 3D, as an N×N binary image), a Ramachandran scatter (backbo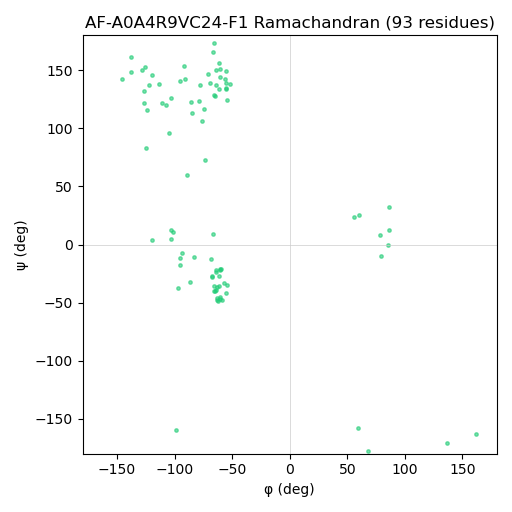ne torsion angles, revealing secondary-structure composition at a glance), and — for AlphaFold structures — a PAE heatmap (pairwise prediction confidence).

Predicted aligned error. Predicted Aligned Error (PAE) is an AlphaFold confidence matrix: entry (i, j) is the expected error in the position of residue j, in ångströms, when the prediction is superimposed on the true structure at residue i. Low PAE within a block of residues means that block is internally rigid and well-predicted; high PAE between two blocks means their relative placement is uncertain even if each block individually is confident.

Secondary structure (3-state, P-SEA). Three-state secondary structure (P-SEA) collapses the eight DSSP classes into helix (a), strand (b), and coil (c). P-SEA assigns these from Cα geometry alone — distances and angles — without requiring backbone oxygens, so it works on any Cα trace.

Solvent-accessible surface area. Solvent-accessible surface area (SASA) is the area in Å² traced out by the centre of a 1.4 Å probe sphere (a water molecule) rolled over the protein's van der Waals surface (Shrake–Rupley / Lee–Richards construction). Buried residues have near-zero SASA; fully exposed residues can exceed 200 Å². The total SASA scales roughly with the number of surface residues.

Foldseek 3Di. The Foldseek 3Di string encodes local tertiary geometry as a 20-letter alphabet — one character per residue — derived from the relative positions of nearby Cα atoms. Unlike the amino-acid sequence, 3Di is a direct function of the 3D structure, so two proteins with the same fold have similar 3Di strings even at low sequence identity.

B-factor. For experimental (PDB) structures, the B-factor (temperature factor) quantifies the positional spread of each atom in the crystal — a combination of thermal vibration and static disorder — in units of Å². High B-factors mark flexible loops or poorly resolved regions; low B-factors mark the rigid, well-ordered core.

mmCIF coordinates. The mmCIF block holds the 3D Cartesian coordinates of each backbone atom (N, Cα, C, O) in ångströms. mmCIF is the PDB's canonical archive format — a tagged-loop text representation of the atomic model.

InterPro / GO / CATH / organism. Functional annotations link the protein to curated databases. InterPro entries identify conserved domains and families by matching the sequence against member-database signatures (Pfam, PROSITE, CDD, …). Gene Ontology (GO) terms describe molecular function, biological process, and cellular component in a controlled vocabulary. CATH places the structure in a hierarchical fold classification (Class/Architecture/Topology/Homologous-superfamily). The organism is the source species.

Rendered structure images. Structure images are PyMOL renders from six orthogonal camera directions. Cartoon representation draws helices as coils and strands as arrows; sticks shows the backbone as bonds; surface shows the solvent-excluded envelope. Rainbow coloring maps sequence position to hue (blue→red, N→C); chain coloring assigns a distinct color per polypeptide.

Sequence. This is the polypeptide sequence — one letter per residue, N-terminus first. Length ranges from a few dozen residues for small domains to over a thousand for large multi-domain proteins.

Secondary structure (8-state, DSSP). The SS8 string is DSSP's per-residue secondary-structure call. α-helix (H) means an i→i+4 H-bond ladder; β-strand (E) means the residue participates in a β-sheet; 3₁₀ (G) and π (I) are tighter and wider helices; T/S are turns/bends; '-' is loop.

Nearest PDB structures. Structural nearest neighbors (via Foldseek easy-search vs the PDB). Reported per hit: target PDB id, E-value, and alignment TM-score. A TM-score above ~0.5 is the conventional threshold for 'same fold'.